Protein AF-A0A944GPL4-F1 (afdb_monomer_lite)

Radius of gyration: 12.87 Å; chains: 1; bounding box: 30×30×32 Å

Structure (mmCIF, N/CA/C/O backbone):
data_AF-A0A944GPL4-F1
#
_entry.id   AF-A0A944GPL4-F1
#
loop_
_atom_site.group_PDB
_atom_site.id
_atom_site.type_symbol
_atom_site.label_atom_id
_atom_site.label_alt_id
_atom_site.label_comp_id
_atom_site.label_asym_id
_atom_site.label_entity_id
_atom_site.label_seq_id
_atom_site.pdbx_PDB_ins_code
_atom_site.Cartn_x
_atom_site.Cartn_y
_atom_site.Cartn_z
_atom_site.occupancy
_atom_site.B_iso_or_equiv
_atom_site.auth_seq_id
_atom_site.auth_comp_id
_atom_site.auth_asym_id
_atom_site.auth_atom_id
_atom_site.pdbx_PDB_model_num
ATOM 1 N N . MET A 1 1 ? 5.110 1.012 14.560 1.00 82.81 1 MET A N 1
ATOM 2 C CA . MET A 1 1 ? 6.009 -0.034 14.019 1.00 82.81 1 MET A CA 1
ATOM 3 C C . MET A 1 1 ? 6.970 -0.574 15.083 1.00 82.81 1 MET A C 1
ATOM 5 O O . MET A 1 1 ? 7.553 0.223 15.816 1.00 82.81 1 MET A O 1
ATOM 9 N N . ASN A 1 2 ? 7.130 -1.902 15.191 1.00 87.25 2 ASN A N 1
ATOM 10 C CA . ASN A 1 2 ? 8.065 -2.538 16.137 1.00 87.25 2 ASN A CA 1
ATOM 11 C C . ASN A 1 2 ? 9.495 -2.672 15.550 1.00 87.25 2 ASN A C 1
ATOM 13 O O . ASN A 1 2 ? 9.716 -2.416 14.367 1.00 87.25 2 ASN A O 1
ATOM 17 N N . SER A 1 3 ? 10.484 -3.067 16.364 1.00 87.69 3 SER A N 1
ATOM 18 C CA . SER A 1 3 ? 11.885 -3.164 15.914 1.00 87.69 3 SER A CA 1
ATOM 19 C C . SER A 1 3 ? 12.116 -4.210 14.816 1.00 87.69 3 SER A C 1
ATOM 21 O O . SER A 1 3 ? 12.959 -3.990 13.953 1.00 87.69 3 SER A O 1
ATOM 23 N N . SER A 1 4 ? 11.392 -5.333 14.832 1.00 88.44 4 SER A N 1
ATOM 24 C CA . SER A 1 4 ? 11.488 -6.375 13.799 1.00 88.44 4 SER A CA 1
ATOM 25 C C . SER A 1 4 ? 10.972 -5.860 12.458 1.00 88.44 4 SER A C 1
ATOM 27 O O . SER A 1 4 ? 11.674 -5.958 11.455 1.00 88.44 4 SER A O 1
ATOM 29 N N . ASP A 1 5 ? 9.800 -5.228 12.466 1.00 90.31 5 ASP A N 1
ATOM 30 C CA . ASP A 1 5 ? 9.182 -4.624 11.282 1.00 90.31 5 ASP A CA 1
ATOM 31 C C . ASP A 1 5 ? 10.082 -3.539 10.682 1.00 90.31 5 ASP A C 1
ATOM 33 O O . ASP A 1 5 ? 10.247 -3.455 9.467 1.00 90.31 5 ASP A O 1
ATOM 37 N N . TYR A 1 6 ? 10.730 -2.738 11.537 1.00 90.88 6 TYR A N 1
ATOM 38 C CA . TYR A 1 6 ? 11.700 -1.739 11.097 1.00 90.88 6 TYR A CA 1
ATOM 39 C C . TYR A 1 6 ? 12.899 -2.382 10.387 1.00 90.88 6 TYR A C 1
ATOM 41 O O . TYR A 1 6 ? 13.309 -1.909 9.328 1.00 90.88 6 TYR A O 1
ATOM 49 N N . TYR A 1 7 ? 13.471 -3.460 10.933 1.00 93.12 7 TYR A N 1
ATOM 50 C CA . TYR A 1 7 ? 14.573 -4.157 10.265 1.00 93.12 7 TYR A CA 1
ATOM 51 C C . TYR A 1 7 ? 14.140 -4.778 8.940 1.00 93.12 7 TYR A C 1
ATOM 53 O O . TYR A 1 7 ? 14.883 -4.678 7.964 1.00 93.12 7 TYR A O 1
ATOM 61 N N . ASP A 1 8 ? 12.94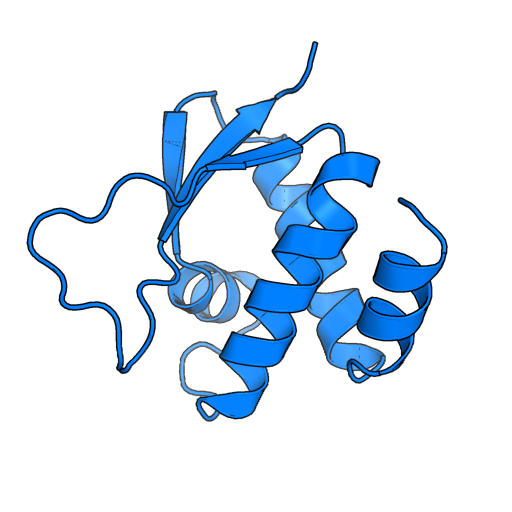7 -5.362 8.884 1.00 92.50 8 ASP A N 1
ATOM 62 C CA . ASP A 1 8 ? 12.383 -5.912 7.654 1.00 92.50 8 ASP A CA 1
ATOM 63 C C . ASP A 1 8 ? 12.176 -4.831 6.594 1.00 92.50 8 ASP A C 1
ATOM 65 O O . ASP A 1 8 ? 12.588 -5.010 5.447 1.00 92.50 8 ASP A O 1
ATOM 69 N N . LEU A 1 9 ? 11.644 -3.672 6.986 1.00 94.62 9 LEU A N 1
ATOM 70 C CA . LEU A 1 9 ? 11.517 -2.512 6.114 1.00 94.62 9 LEU A CA 1
ATOM 71 C C . LEU A 1 9 ? 12.891 -2.059 5.600 1.00 94.62 9 LEU A C 1
ATOM 73 O O . LEU A 1 9 ? 13.060 -1.791 4.415 1.00 94.62 9 LEU A O 1
ATOM 77 N N . MET A 1 10 ? 13.913 -2.014 6.457 1.00 95.50 10 MET A N 1
ATOM 78 C CA . MET A 1 10 ? 15.258 -1.577 6.066 1.00 95.50 10 MET A CA 1
ATOM 79 C C . MET A 1 10 ? 15.975 -2.534 5.100 1.00 95.50 10 MET A C 1
ATOM 81 O O . MET A 1 10 ? 16.959 -2.126 4.479 1.00 95.50 10 MET A O 1
ATOM 85 N N . ARG A 1 11 ? 15.488 -3.772 4.930 1.00 95.31 11 ARG A N 1
ATOM 86 C CA . ARG A 1 11 ? 15.970 -4.710 3.899 1.00 95.31 11 ARG A CA 1
ATOM 87 C C . ARG A 1 11 ? 15.393 -4.414 2.515 1.00 95.31 11 ARG A C 1
ATOM 89 O O . ARG A 1 11 ? 15.986 -4.836 1.526 1.00 95.31 11 ARG A O 1
ATOM 96 N N . ILE A 1 12 ? 14.280 -3.686 2.449 1.00 95.56 12 ILE A N 1
ATOM 97 C CA . ILE A 1 12 ? 13.623 -3.298 1.203 1.00 95.56 12 ILE A CA 1
ATOM 98 C C . ILE A 1 12 ? 14.394 -2.127 0.563 1.00 95.56 12 ILE A C 1
ATOM 100 O O . ILE A 1 12 ? 14.758 -1.165 1.266 1.00 95.56 12 ILE A O 1
ATOM 104 N N . PRO A 1 13 ? 14.654 -2.156 -0.764 1.00 95.75 13 PRO A N 1
ATOM 105 C CA . PRO A 1 13 ? 15.364 -1.081 -1.445 1.00 95.75 13 PRO A CA 1
ATOM 106 C C . PRO A 1 13 ? 14.753 0.293 -1.154 1.00 95.75 13 PRO A C 1
ATOM 108 O O . PRO A 1 13 ? 13.537 0.467 -1.130 1.00 95.75 13 PRO A O 1
ATOM 111 N N . VAL A 1 14 ? 15.608 1.301 -0.953 1.00 96.56 14 VAL A N 1
ATOM 112 C CA . VAL A 1 14 ? 15.160 2.653 -0.567 1.00 96.56 14 VAL A CA 1
ATOM 113 C C . VAL A 1 14 ? 14.162 3.256 -1.558 1.00 96.56 14 VAL A C 1
ATOM 115 O O . VAL A 1 14 ? 13.254 3.965 -1.140 1.00 96.56 14 VAL A O 1
ATOM 118 N N . GLN A 1 15 ? 14.301 2.953 -2.853 1.00 95.31 15 GLN A N 1
ATOM 119 C CA . GLN A 1 15 ? 13.356 3.420 -3.863 1.00 95.31 15 GLN A CA 1
ATOM 120 C C . GLN A 1 15 ? 11.973 2.789 -3.679 1.00 95.31 15 GLN A C 1
ATOM 122 O O . GLN A 1 15 ? 10.989 3.509 -3.706 1.00 95.31 15 GLN A O 1
ATOM 127 N N . VAL A 1 16 ? 11.900 1.483 -3.412 1.00 95.88 16 VAL A N 1
ATOM 128 C CA . VAL A 1 16 ? 10.627 0.771 -3.217 1.00 95.88 16 VAL A CA 1
ATOM 129 C C . VAL A 1 16 ? 9.889 1.284 -1.981 1.00 95.88 16 VAL A C 1
ATOM 131 O O . VAL A 1 16 ? 8.676 1.439 -2.000 1.00 95.88 16 VAL A O 1
ATOM 134 N N . ARG A 1 17 ? 10.622 1.639 -0.922 1.00 96.94 17 ARG A N 1
ATOM 135 C CA . ARG A 1 17 ? 10.024 2.280 0.258 1.00 96.94 17 ARG A CA 1
ATOM 136 C C . ARG A 1 17 ? 9.425 3.649 -0.052 1.00 96.94 17 ARG A C 1
ATOM 138 O O . ARG A 1 17 ? 8.353 3.958 0.437 1.00 96.94 17 ARG A O 1
ATOM 145 N N . ARG A 1 18 ? 10.102 4.463 -0.868 1.00 96.56 18 ARG A N 1
ATOM 146 C CA . ARG A 1 18 ? 9.571 5.767 -1.305 1.00 96.56 18 ARG A CA 1
ATOM 147 C C . ARG A 1 18 ? 8.349 5.616 -2.204 1.00 96.56 18 ARG A C 1
ATOM 149 O O . ARG A 1 18 ? 7.416 6.396 -2.083 1.00 96.56 18 ARG A O 1
ATOM 156 N N . ASP A 1 19 ? 8.373 4.619 -3.077 1.00 96.50 19 ASP A N 1
ATOM 157 C CA . ASP A 1 19 ? 7.242 4.260 -3.928 1.00 96.50 19 ASP A CA 1
ATOM 158 C C . ASP A 1 19 ? 6.034 3.838 -3.062 1.00 96.50 19 ASP A C 1
ATOM 160 O O . ASP A 1 19 ? 4.921 4.299 -3.298 1.00 96.50 19 ASP A O 1
ATOM 164 N N . ALA A 1 20 ? 6.259 3.046 -2.004 1.00 97.06 20 ALA A N 1
ATOM 165 C CA . ALA A 1 20 ? 5.222 2.659 -1.043 1.00 97.06 20 ALA A CA 1
ATOM 166 C C . ALA A 1 20 ? 4.626 3.862 -0.295 1.00 97.06 20 ALA A C 1
ATOM 168 O O . ALA A 1 20 ? 3.412 3.959 -0.173 1.00 97.06 20 ALA A O 1
ATOM 169 N N . GLU A 1 21 ? 5.462 4.793 0.172 1.00 97.06 21 GLU A N 1
ATOM 170 C CA . GLU A 1 21 ? 5.020 6.036 0.828 1.00 97.06 21 GLU A CA 1
ATOM 171 C C . GLU A 1 21 ? 4.151 6.898 -0.099 1.00 97.06 21 GLU A C 1
ATOM 173 O O . GLU A 1 21 ? 3.127 7.428 0.324 1.00 97.06 21 GLU A O 1
ATOM 178 N N . ALA A 1 22 ? 4.524 7.008 -1.379 1.00 96.56 22 ALA A N 1
ATOM 179 C CA . ALA A 1 22 ? 3.729 7.737 -2.365 1.00 96.56 22 ALA A CA 1
ATOM 180 C C . ALA A 1 22 ? 2.351 7.092 -2.572 1.00 96.56 22 ALA A C 1
ATOM 182 O O . ALA A 1 22 ? 1.349 7.794 -2.630 1.00 96.56 22 ALA A O 1
ATOM 183 N N . ILE A 1 23 ? 2.296 5.759 -2.635 1.00 96.62 23 ILE A N 1
ATOM 184 C CA . ILE A 1 23 ? 1.027 5.031 -2.720 1.00 96.62 23 ILE A CA 1
ATOM 185 C C . ILE A 1 23 ? 0.200 5.231 -1.444 1.00 96.62 23 ILE A C 1
ATOM 187 O O . ILE A 1 23 ? -0.989 5.507 -1.545 1.00 96.62 23 ILE A O 1
ATOM 191 N N . LEU A 1 24 ? 0.798 5.128 -0.253 1.00 96.56 24 LEU A N 1
ATOM 192 C CA . LEU A 1 24 ? 0.079 5.299 1.017 1.00 96.56 24 LEU A CA 1
ATOM 193 C C . LEU A 1 24 ? -0.570 6.675 1.137 1.00 96.56 24 LEU A C 1
ATOM 195 O O . LEU A 1 24 ? -1.712 6.754 1.575 1.00 96.56 24 LEU A O 1
ATOM 199 N N . PHE A 1 25 ? 0.115 7.727 0.684 1.00 95.06 25 PHE A N 1
ATOM 200 C CA . PHE A 1 25 ? -0.455 9.071 0.629 1.00 95.06 25 PHE A CA 1
ATOM 201 C C . PHE A 1 25 ? -1.732 9.139 -0.226 1.00 95.06 25 PHE A C 1
ATOM 203 O O . PHE A 1 25 ? -2.687 9.810 0.149 1.00 95.06 25 PHE A O 1
ATOM 210 N N . GLU A 1 26 ? -1.787 8.416 -1.348 1.00 95.12 26 GLU A N 1
ATOM 211 C CA . GLU A 1 26 ? -3.011 8.326 -2.157 1.00 95.12 26 GLU A CA 1
ATOM 212 C C . GLU A 1 26 ? -4.097 7.486 -1.460 1.00 95.12 26 GLU A C 1
ATOM 214 O O . GLU A 1 26 ? -5.279 7.827 -1.517 1.00 95.12 26 GLU A O 1
ATOM 219 N N . LEU A 1 27 ? -3.713 6.411 -0.757 1.00 95.81 27 LEU A N 1
ATOM 220 C CA . LEU A 1 27 ? -4.656 5.547 -0.034 1.00 95.81 27 LEU A CA 1
ATOM 221 C C . LEU A 1 27 ? -5.342 6.254 1.148 1.00 95.81 27 LEU A C 1
ATOM 223 O O . LEU A 1 27 ? -6.491 5.932 1.437 1.00 95.81 27 LEU A O 1
ATOM 227 N N . GLU A 1 28 ? -4.692 7.234 1.785 1.00 94.50 28 GLU A N 1
ATOM 228 C CA . GLU A 1 28 ? -5.291 8.090 2.830 1.00 94.50 28 GLU A CA 1
ATOM 229 C C . GLU A 1 28 ? -6.506 8.897 2.334 1.00 94.50 28 GLU A C 1
ATOM 231 O O . GLU A 1 28 ? -7.311 9.377 3.132 1.00 94.50 28 GLU A O 1
ATOM 236 N N . GLY A 1 29 ? -6.633 9.091 1.018 1.00 93.38 29 GLY A N 1
ATOM 237 C CA . GLY A 1 29 ? -7.763 9.790 0.407 1.00 93.38 29 GLY A CA 1
ATOM 238 C C . GLY A 1 29 ? -8.949 8.889 0.057 1.00 93.38 29 GLY A C 1
ATOM 239 O O . GLY A 1 29 ? -9.979 9.402 -0.389 1.00 93.38 29 GLY A O 1
ATOM 240 N N . LEU A 1 30 ? -8.814 7.568 0.204 1.00 94.44 30 LEU A N 1
ATOM 241 C CA . LEU A 1 30 ? -9.855 6.615 -0.173 1.00 94.44 30 LEU A CA 1
ATOM 242 C C . LEU A 1 30 ? -10.923 6.466 0.914 1.00 94.44 30 LEU A C 1
ATOM 244 O O . LEU A 1 30 ? -10.736 6.827 2.070 1.00 94.44 30 LEU A O 1
ATOM 248 N N . GLU A 1 31 ? -12.078 5.929 0.534 1.00 95.25 31 GLU A N 1
ATOM 249 C CA . GLU A 1 31 ? -13.117 5.565 1.494 1.00 95.25 31 GLU A CA 1
ATOM 250 C C . GLU A 1 31 ? -12.844 4.196 2.133 1.00 95.25 31 GLU A C 1
ATOM 252 O O . GLU A 1 31 ? -12.237 3.310 1.528 1.00 95.25 31 GLU A O 1
ATOM 257 N N . ASP A 1 32 ? -13.326 4.016 3.363 1.00 95.94 32 ASP A N 1
ATOM 258 C CA . ASP A 1 32 ? -13.287 2.729 4.055 1.00 95.94 32 ASP A CA 1
ATOM 259 C C . ASP A 1 32 ? -14.017 1.647 3.248 1.00 95.94 32 ASP A C 1
ATOM 261 O O . ASP A 1 32 ? -15.172 1.812 2.848 1.00 95.94 32 ASP A O 1
ATOM 265 N N . GLY A 1 33 ? -13.347 0.516 3.033 1.00 93.94 33 GLY A N 1
ATOM 266 C CA . GLY A 1 33 ? -13.844 -0.580 2.205 1.00 93.94 33 GLY A CA 1
ATOM 267 C C . GLY A 1 33 ? -13.538 -0.434 0.711 1.00 93.94 33 GLY A C 1
ATOM 268 O O . GLY A 1 33 ? -13.977 -1.282 -0.068 1.00 93.94 33 GLY A O 1
ATOM 269 N N . ALA A 1 34 ? -12.769 0.577 0.290 1.00 94.25 34 ALA A N 1
ATOM 270 C CA . ALA A 1 34 ? -12.234 0.634 -1.067 1.00 94.25 34 ALA A CA 1
ATOM 271 C C . ALA A 1 34 ? -11.280 -0.547 -1.322 1.00 94.25 34 ALA A C 1
ATOM 273 O O . ALA A 1 34 ? -10.402 -0.832 -0.508 1.00 94.25 34 ALA A O 1
ATOM 274 N N . ASN A 1 35 ? -11.449 -1.231 -2.455 1.00 91.62 35 ASN A N 1
ATOM 275 C CA . ASN A 1 35 ? -10.551 -2.295 -2.902 1.00 91.62 35 ASN A CA 1
ATOM 276 C C . ASN A 1 35 ? -9.450 -1.711 -3.794 1.00 91.62 35 ASN A C 1
ATOM 278 O O . ASN A 1 35 ? -9.738 -0.903 -4.679 1.00 91.62 35 ASN A O 1
ATOM 282 N N . ALA A 1 36 ? -8.211 -2.146 -3.584 1.00 89.50 36 ALA A N 1
ATOM 283 C CA . ALA A 1 36 ? -7.095 -1.820 -4.455 1.00 89.50 36 ALA A CA 1
ATOM 284 C C . ALA A 1 36 ? -6.119 -2.995 -4.570 1.00 89.50 36 ALA A C 1
ATOM 286 O O . ALA A 1 36 ? -6.086 -3.880 -3.717 1.00 89.50 36 ALA A O 1
ATOM 287 N N . THR A 1 37 ? -5.280 -2.954 -5.604 1.00 89.62 37 THR A N 1
ATOM 288 C CA . THR A 1 37 ? -4.219 -3.938 -5.849 1.00 89.62 37 THR A CA 1
ATOM 289 C C . THR A 1 37 ? -2.876 -3.228 -5.940 1.00 89.62 37 THR A C 1
ATOM 291 O O . THR A 1 37 ? -2.748 -2.251 -6.684 1.00 89.62 37 THR A O 1
ATOM 294 N N . THR A 1 38 ? -1.837 -3.752 -5.281 1.00 90.38 38 THR A N 1
ATOM 295 C CA . THR A 1 38 ? -0.474 -3.181 -5.349 1.00 90.38 38 THR A CA 1
ATOM 296 C C . THR A 1 38 ? 0.022 -3.005 -6.793 1.00 90.38 38 THR A C 1
ATOM 298 O O . THR A 1 38 ? 0.625 -1.985 -7.117 1.00 90.38 38 THR A O 1
ATOM 301 N N . ALA A 1 39 ? -0.259 -3.966 -7.681 1.00 87.75 39 ALA A N 1
ATOM 302 C CA . ALA A 1 39 ? 0.129 -3.899 -9.093 1.00 87.75 39 ALA A CA 1
ATOM 303 C C . ALA A 1 39 ? -0.565 -2.759 -9.857 1.00 87.75 39 ALA A C 1
ATOM 305 O O . ALA A 1 39 ? 0.088 -2.049 -10.621 1.00 87.75 39 ALA A O 1
ATOM 306 N N . LEU A 1 40 ? -1.868 -2.555 -9.627 1.00 87.38 40 LEU A N 1
ATOM 307 C CA . LEU A 1 40 ? -2.624 -1.471 -10.257 1.00 87.38 40 LEU A CA 1
ATOM 308 C C . LEU A 1 40 ? -2.113 -0.109 -9.776 1.00 87.38 40 LEU A C 1
ATOM 310 O O . LEU A 1 40 ? -1.812 0.754 -10.594 1.00 87.38 40 LEU A O 1
ATOM 314 N N . LEU A 1 41 ? -1.910 0.043 -8.466 1.00 91.81 41 LEU A N 1
ATOM 315 C CA . LEU A 1 41 ? -1.365 1.268 -7.877 1.00 91.81 41 LEU A CA 1
ATOM 316 C C . LEU A 1 41 ? 0.044 1.570 -8.410 1.00 91.81 41 LEU A C 1
ATOM 318 O O . LEU A 1 41 ? 0.341 2.707 -8.773 1.00 91.81 41 LEU A O 1
ATOM 322 N N . ALA A 1 42 ? 0.903 0.555 -8.539 1.00 90.75 42 ALA A N 1
ATOM 323 C CA . ALA A 1 42 ? 2.220 0.712 -9.152 1.00 90.75 42 ALA A CA 1
ATOM 324 C C . ALA A 1 42 ? 2.134 1.118 -10.635 1.00 90.75 42 ALA A C 1
ATOM 326 O O . ALA A 1 42 ? 2.944 1.921 -11.108 1.00 90.75 42 ALA A O 1
ATOM 327 N N . ALA A 1 43 ? 1.162 0.589 -11.382 1.00 90.00 43 ALA A N 1
ATOM 328 C CA . ALA A 1 43 ? 0.930 0.955 -12.775 1.00 90.00 43 ALA A CA 1
ATOM 329 C C . ALA A 1 43 ? 0.475 2.411 -12.916 1.00 90.00 43 ALA A C 1
ATOM 331 O O . ALA A 1 43 ? 1.086 3.174 -13.664 1.00 90.00 43 ALA A O 1
ATOM 332 N N . GLU A 1 44 ? -0.567 2.792 -12.183 1.00 91.12 44 GLU A N 1
ATOM 333 C CA . GLU A 1 44 ? -1.254 4.073 -12.339 1.00 91.12 44 GLU A CA 1
ATOM 334 C C . GLU A 1 44 ? -0.468 5.240 -11.739 1.00 91.12 44 GLU A C 1
ATOM 336 O O . GLU A 1 44 ? -0.388 6.304 -12.353 1.00 91.12 44 GLU A O 1
ATOM 341 N N . LEU A 1 45 ? 0.151 5.041 -10.572 1.00 93.44 45 LEU A N 1
ATOM 342 C CA . LEU A 1 45 ? 0.810 6.121 -9.832 1.00 93.44 45 LEU A CA 1
ATOM 343 C C . LEU A 1 45 ? 2.299 6.245 -10.163 1.00 93.44 45 LEU A C 1
ATOM 345 O O . LEU A 1 45 ? 2.866 7.334 -10.086 1.00 93.44 45 LEU A O 1
ATOM 349 N N . LEU A 1 46 ? 2.945 5.136 -10.534 1.00 91.44 46 LEU A N 1
ATOM 350 C CA . LEU A 1 46 ? 4.403 5.073 -10.687 1.00 91.44 46 LEU A CA 1
ATOM 351 C C . LEU A 1 46 ? 4.851 4.695 -12.104 1.00 91.44 46 LEU A C 1
ATOM 353 O O . LEU A 1 46 ? 6.041 4.797 -12.408 1.00 91.44 46 LEU A O 1
ATOM 357 N N . GLY A 1 47 ? 3.932 4.257 -12.974 1.00 88.38 47 GLY A N 1
ATOM 358 C CA . GLY A 1 47 ? 4.256 3.769 -14.317 1.00 88.38 47 GLY A CA 1
ATOM 359 C C . GLY A 1 47 ? 5.046 2.455 -14.314 1.00 88.38 47 GLY A C 1
ATOM 360 O O . GLY A 1 47 ? 5.838 2.224 -15.227 1.00 88.38 47 GLY A O 1
ATOM 361 N N . ARG A 1 48 ? 4.880 1.620 -13.276 1.00 80.94 48 ARG A N 1
ATOM 362 C CA . ARG A 1 48 ? 5.683 0.406 -13.008 1.00 80.94 48 ARG A CA 1
ATOM 363 C C . ARG A 1 48 ? 4.858 -0.878 -12.860 1.00 80.94 48 ARG A C 1
ATOM 365 O O . ARG A 1 48 ? 5.284 -1.818 -12.202 1.00 80.94 48 ARG A O 1
ATOM 372 N N . GLY A 1 49 ? 3.681 -0.939 -13.477 1.00 65.06 49 GLY A N 1
ATOM 373 C CA . GLY A 1 49 ? 2.781 -2.100 -13.386 1.00 65.06 49 GLY A CA 1
ATOM 374 C C . GLY A 1 49 ? 3.365 -3.405 -13.935 1.00 65.06 49 GLY A C 1
ATOM 375 O O . GLY A 1 49 ? 3.025 -4.476 -13.447 1.00 65.06 49 GLY A O 1
ATOM 376 N N . ASP A 1 50 ? 4.278 -3.303 -14.907 1.00 65.69 50 ASP A N 1
ATOM 377 C CA . ASP A 1 50 ? 4.935 -4.443 -15.564 1.00 65.69 50 ASP A CA 1
ATOM 378 C C . ASP A 1 50 ? 6.288 -4.821 -14.919 1.00 65.69 50 ASP A C 1
ATOM 380 O O . ASP A 1 50 ? 6.988 -5.714 -15.413 1.00 65.69 50 ASP A O 1
ATOM 384 N N . ASP A 1 51 ? 6.711 -4.129 -13.849 1.00 62.06 51 ASP A N 1
ATOM 385 C CA . ASP A 1 51 ? 7.999 -4.401 -13.209 1.00 62.06 51 ASP A CA 1
ATOM 386 C C . ASP A 1 51 ? 7.958 -5.718 -12.414 1.00 62.06 51 ASP A C 1
ATOM 388 O O . ASP A 1 51 ? 7.099 -5.951 -11.569 1.00 62.06 51 ASP A O 1
ATOM 392 N N . ARG A 1 52 ? 8.945 -6.569 -12.723 1.00 62.03 52 ARG A N 1
ATOM 393 C CA . ARG A 1 52 ? 9.216 -7.935 -12.229 1.00 62.03 52 ARG A CA 1
ATOM 394 C C . ARG A 1 52 ? 8.678 -8.239 -10.825 1.00 62.03 52 ARG A C 1
ATOM 396 O O . ARG A 1 52 ? 8.956 -7.482 -9.901 1.00 62.03 52 ARG A O 1
ATOM 403 N N . ASP A 1 53 ? 8.107 -9.434 -10.646 1.00 73.19 53 ASP A N 1
ATOM 404 C CA . ASP A 1 53 ? 7.525 -9.979 -9.403 1.00 73.19 53 ASP A CA 1
ATOM 405 C C . ASP A 1 53 ? 8.226 -9.559 -8.094 1.00 73.19 53 ASP A C 1
ATOM 407 O O . ASP A 1 53 ? 7.562 -9.224 -7.119 1.00 73.19 53 ASP A O 1
ATOM 411 N N . SER A 1 54 ? 9.565 -9.510 -8.049 1.00 83.94 54 SER A N 1
ATOM 412 C CA . SER A 1 54 ? 10.308 -9.085 -6.851 1.00 83.94 54 SER A CA 1
ATOM 413 C C . SER A 1 54 ? 10.050 -7.633 -6.427 1.00 83.94 54 SER A C 1
ATOM 415 O O . SER A 1 54 ? 10.016 -7.357 -5.235 1.00 83.94 54 SER A O 1
ATOM 417 N N . TYR A 1 55 ? 9.883 -6.707 -7.379 1.00 89.25 55 TYR A N 1
ATOM 418 C CA . TYR A 1 55 ? 9.573 -5.305 -7.083 1.00 89.25 55 TYR A CA 1
ATOM 419 C C . TYR A 1 55 ? 8.192 -5.184 -6.443 1.00 89.25 55 TYR A C 1
ATOM 421 O O . TYR A 1 55 ? 8.069 -4.574 -5.386 1.00 89.25 55 TYR A O 1
ATOM 429 N N . LEU A 1 56 ? 7.175 -5.800 -7.052 1.00 88.44 56 LEU A N 1
ATOM 430 C CA . LEU A 1 56 ? 5.804 -5.755 -6.545 1.00 88.44 56 LEU A CA 1
ATOM 431 C C . LEU A 1 56 ? 5.677 -6.428 -5.176 1.00 88.44 56 LEU A C 1
ATOM 433 O O . LEU A 1 56 ? 4.943 -5.933 -4.330 1.00 88.44 56 LEU A O 1
ATOM 437 N N . LEU A 1 57 ? 6.431 -7.501 -4.924 1.00 89.06 57 LEU A N 1
ATOM 438 C CA . LEU A 1 57 ? 6.473 -8.150 -3.611 1.00 89.06 57 LEU A CA 1
ATOM 439 C C . LEU A 1 57 ? 7.125 -7.278 -2.538 1.00 89.06 57 LEU A C 1
ATOM 441 O O . LEU A 1 57 ? 6.613 -7.178 -1.423 1.00 89.06 57 LEU A O 1
ATOM 445 N N . ASP A 1 58 ? 8.248 -6.641 -2.865 1.00 92.31 58 ASP A N 1
ATOM 446 C CA . ASP A 1 58 ? 8.911 -5.706 -1.959 1.00 92.31 58 ASP A CA 1
ATOM 447 C C . ASP A 1 58 ? 8.035 -4.470 -1.703 1.00 92.31 58 ASP A C 1
ATOM 449 O O . ASP A 1 58 ? 7.985 -3.972 -0.577 1.00 92.31 58 ASP A O 1
ATOM 453 N N . LEU A 1 59 ? 7.317 -3.995 -2.724 1.00 93.75 59 LEU A N 1
ATOM 454 C CA . LEU A 1 59 ? 6.382 -2.878 -2.627 1.00 93.75 59 LEU A CA 1
ATOM 455 C C . LEU A 1 59 ? 5.197 -3.238 -1.732 1.00 93.75 59 LEU A C 1
ATOM 457 O O . LEU A 1 59 ? 4.901 -2.514 -0.789 1.00 93.75 59 LEU A O 1
ATOM 461 N N . ASP A 1 60 ? 4.579 -4.392 -1.968 1.00 92.81 60 ASP A N 1
ATOM 462 C CA . ASP A 1 60 ? 3.467 -4.904 -1.173 1.00 92.81 60 ASP A CA 1
ATOM 463 C C . ASP A 1 60 ? 3.847 -5.103 0.301 1.00 92.81 60 ASP A C 1
ATOM 465 O O . ASP A 1 60 ? 3.104 -4.726 1.214 1.00 92.81 60 ASP A O 1
ATOM 469 N N . ARG A 1 61 ? 5.050 -5.639 0.545 1.00 92.56 61 ARG A N 1
ATOM 470 C CA . ARG A 1 61 ? 5.599 -5.773 1.895 1.00 92.56 61 ARG A CA 1
ATOM 471 C C . ARG A 1 61 ? 5.828 -4.408 2.538 1.00 92.56 61 ARG A C 1
ATOM 473 O O . ARG A 1 61 ? 5.493 -4.234 3.708 1.00 92.56 61 ARG A O 1
ATOM 480 N N . ALA A 1 62 ? 6.392 -3.449 1.804 1.00 96.12 62 ALA A N 1
ATOM 481 C CA . ALA A 1 62 ? 6.610 -2.096 2.308 1.00 96.12 62 ALA A CA 1
ATOM 482 C C . ALA A 1 62 ? 5.285 -1.403 2.657 1.00 96.12 62 ALA A C 1
ATOM 484 O O . ALA A 1 62 ? 5.196 -0.824 3.737 1.00 96.12 62 ALA A O 1
ATOM 485 N N . LEU A 1 63 ? 4.255 -1.526 1.810 1.00 95.44 63 LEU A N 1
ATOM 486 C CA . LEU A 1 63 ? 2.907 -1.014 2.078 1.00 95.44 63 LEU A CA 1
ATOM 487 C C . LEU A 1 63 ? 2.353 -1.573 3.389 1.00 95.44 63 LEU A C 1
ATOM 489 O O . LEU A 1 63 ? 1.936 -0.805 4.251 1.00 95.44 63 LEU A O 1
ATOM 493 N N . GLY A 1 64 ? 2.420 -2.893 3.586 1.00 93.12 64 GLY A N 1
ATOM 494 C CA . GLY A 1 64 ? 1.948 -3.526 4.820 1.00 93.12 64 GLY A CA 1
ATOM 495 C C . GLY A 1 64 ? 2.693 -3.057 6.076 1.00 93.12 64 GLY A C 1
ATOM 496 O O . GLY A 1 64 ? 2.067 -2.824 7.107 1.00 93.12 64 GLY A O 1
ATOM 497 N N . LEU A 1 65 ? 4.017 -2.884 5.994 1.00 94.38 65 LEU A N 1
ATOM 498 C CA . LEU A 1 65 ? 4.843 -2.433 7.125 1.00 94.38 65 LEU A CA 1
ATOM 499 C C . LEU A 1 65 ? 4.634 -0.950 7.467 1.00 94.38 65 LEU A C 1
ATOM 501 O O . LEU A 1 65 ? 4.764 -0.559 8.628 1.00 94.38 65 LEU A O 1
ATOM 505 N N . LEU A 1 66 ? 4.348 -0.118 6.464 1.00 95.94 66 LEU A N 1
ATOM 506 C CA . LEU A 1 66 ? 4.231 1.331 6.616 1.00 95.94 66 LEU A CA 1
ATOM 507 C C . LEU A 1 66 ? 2.798 1.799 6.890 1.00 95.94 66 LEU A C 1
ATOM 509 O O . LEU A 1 66 ? 2.639 2.811 7.570 1.00 95.94 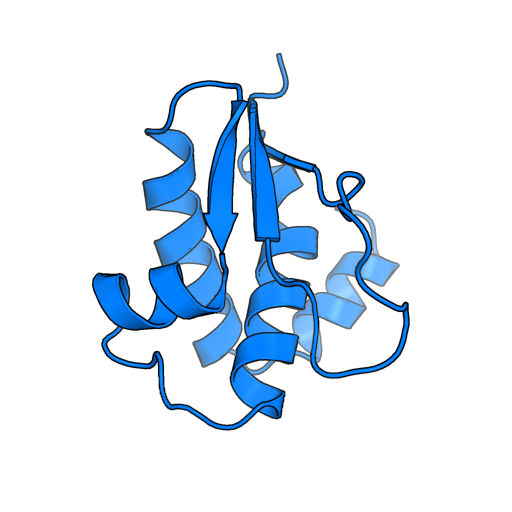66 LEU A O 1
ATOM 513 N N . ALA A 1 67 ? 1.776 1.064 6.439 1.00 94.12 67 ALA A N 1
ATOM 514 C CA . ALA A 1 67 ? 0.367 1.458 6.537 1.00 94.12 67 ALA A CA 1
ATOM 515 C C . ALA A 1 67 ? -0.054 1.891 7.946 1.00 94.12 67 ALA A C 1
ATOM 517 O O . ALA A 1 67 ? -0.737 2.900 8.105 1.00 94.12 67 ALA A O 1
ATOM 518 N N . GLU A 1 68 ? 0.419 1.198 8.986 1.00 88.62 68 GLU A N 1
ATOM 519 C CA . GLU A 1 68 ? 0.074 1.556 10.364 1.00 88.62 68 GLU A CA 1
ATOM 520 C C . GLU A 1 68 ? 0.540 2.963 10.758 1.00 88.62 68 GLU A C 1
ATOM 522 O O . GLU A 1 68 ? -0.132 3.633 11.540 1.00 88.62 68 GLU A O 1
ATOM 527 N N . ASN A 1 69 ? 1.676 3.426 10.226 1.00 90.94 69 ASN A N 1
ATOM 528 C CA . ASN A 1 69 ? 2.194 4.766 10.509 1.00 90.94 69 ASN A CA 1
ATOM 529 C C . ASN A 1 69 ? 1.365 5.859 9.812 1.00 90.94 69 ASN A C 1
ATOM 531 O O . ASN A 1 69 ? 1.378 6.999 10.269 1.00 90.94 69 ASN A O 1
ATOM 535 N N . HIS A 1 70 ? 0.635 5.493 8.756 1.00 92.00 70 HIS A N 1
ATOM 536 C CA . HIS A 1 70 ? -0.327 6.336 8.043 1.00 92.00 70 HIS A CA 1
ATOM 537 C C . HIS A 1 70 ? -1.752 6.210 8.607 1.00 92.00 70 HIS A C 1
ATOM 539 O O . HIS A 1 70 ? -2.698 6.753 8.051 1.00 92.00 70 HIS A O 1
ATOM 545 N N . GLY A 1 71 ? -1.941 5.476 9.712 1.00 93.06 71 GLY A N 1
ATOM 546 C CA . GLY A 1 71 ? -3.275 5.244 10.266 1.00 93.06 71 GLY A CA 1
ATOM 547 C C . GLY A 1 71 ? -4.150 4.360 9.376 1.00 93.06 71 GLY A C 1
ATOM 548 O O . GLY A 1 71 ? -5.368 4.411 9.489 1.00 93.06 71 GLY A O 1
ATOM 549 N N . LEU A 1 72 ? -3.554 3.536 8.514 1.00 95.38 72 LEU A N 1
ATOM 550 C CA . LEU A 1 72 ? -4.267 2.641 7.609 1.00 95.38 72 LEU A CA 1
ATOM 551 C C . LEU A 1 72 ? -4.161 1.180 8.060 1.00 95.38 72 LEU A C 1
ATOM 553 O O . LEU A 1 72 ? -3.169 0.731 8.642 1.00 95.38 72 LEU A O 1
ATOM 557 N N . LEU A 1 73 ? -5.199 0.414 7.749 1.00 94.06 73 LEU A N 1
ATOM 558 C CA . LEU A 1 73 ? -5.223 -1.040 7.741 1.00 94.06 73 LEU A CA 1
ATOM 559 C C . LEU A 1 73 ? -5.484 -1.491 6.303 1.00 94.06 73 LEU A C 1
ATOM 561 O O . LEU A 1 73 ? -6.518 -1.171 5.725 1.00 94.06 73 LEU A O 1
ATOM 565 N N . LEU A 1 74 ? -4.547 -2.259 5.751 1.00 93.06 74 LEU A N 1
ATOM 566 C CA . LEU A 1 74 ? -4.696 -2.904 4.449 1.00 93.06 74 LEU A CA 1
ATOM 567 C C . LEU A 1 74 ? -5.158 -4.344 4.688 1.00 93.06 74 LEU A C 1
ATOM 569 O O . LEU A 1 74 ? -4.352 -5.225 4.997 1.00 93.06 74 LEU A O 1
ATOM 573 N N . ASP A 1 75 ? -6.468 -4.562 4.629 1.00 90.69 75 ASP A N 1
ATOM 574 C CA . ASP A 1 75 ? -7.087 -5.854 4.900 1.00 90.69 75 ASP A CA 1
ATOM 575 C C . ASP A 1 75 ? -6.988 -6.772 3.681 1.00 90.69 75 ASP A C 1
ATOM 577 O O . ASP A 1 75 ? -7.671 -6.593 2.674 1.00 90.69 75 ASP A O 1
ATOM 581 N N . LYS A 1 76 ? -6.131 -7.782 3.808 1.00 86.38 76 LYS A N 1
ATOM 582 C CA . LYS A 1 76 ? -5.895 -8.811 2.794 1.00 86.38 76 LYS A CA 1
ATOM 583 C C . LYS A 1 76 ? -6.698 -10.083 3.038 1.00 86.38 76 LYS A C 1
ATOM 585 O O . LYS A 1 76 ? -6.523 -11.033 2.298 1.00 86.38 76 LYS A O 1
ATOM 590 N N . SER A 1 77 ? -7.549 -10.150 4.062 1.00 80.94 77 SER A N 1
ATOM 591 C CA . SER A 1 77 ? -8.220 -11.396 4.471 1.00 80.94 77 SER A CA 1
ATOM 592 C C . SER A 1 77 ? -9.212 -11.949 3.441 1.00 80.94 77 SER A C 1
ATOM 594 O O . SER A 1 77 ? -9.591 -13.121 3.510 1.00 80.94 77 SER A O 1
ATOM 596 N N . HIS A 1 78 ? -9.636 -11.127 2.478 1.00 71.38 78 HIS A N 1
ATOM 597 C CA . HIS A 1 78 ? -10.535 -11.545 1.415 1.00 71.38 78 HIS A CA 1
ATOM 598 C C . HIS A 1 78 ? -9.764 -12.209 0.265 1.00 71.38 78 HIS A C 1
ATOM 600 O O . HIS A 1 78 ? -9.082 -11.563 -0.530 1.00 71.38 78 HIS A O 1
ATOM 606 N N . HIS A 1 79 ? -9.911 -13.526 0.159 1.00 63.78 79 HIS A N 1
ATOM 607 C CA . HIS A 1 79 ? -9.335 -14.336 -0.908 1.00 63.78 79 HIS A CA 1
ATOM 608 C C . HIS A 1 79 ? -10.454 -15.151 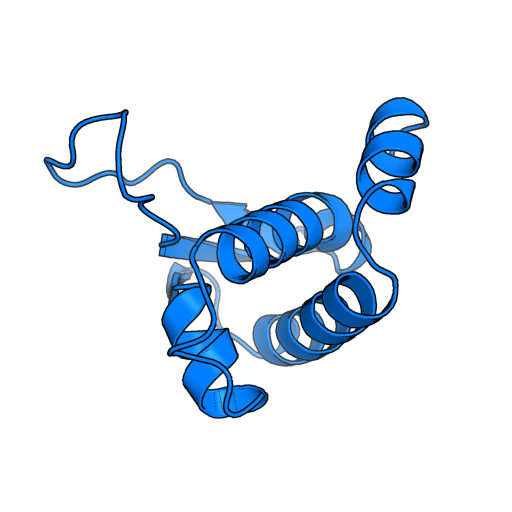-1.560 1.00 63.78 79 HIS A C 1
ATOM 610 O O . HIS A 1 79 ? -10.690 -16.302 -1.194 1.00 63.78 79 HIS A O 1
ATOM 616 N N . ASP A 1 80 ? -11.197 -14.555 -2.490 1.00 56.81 80 ASP A N 1
ATOM 617 C CA . ASP A 1 80 ? -12.320 -15.232 -3.144 1.00 56.81 80 ASP A CA 1
ATOM 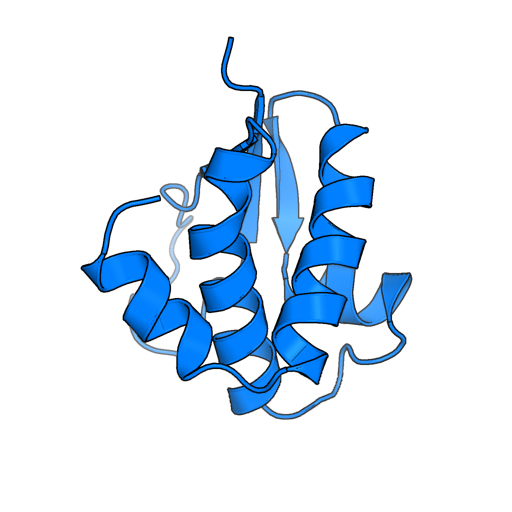618 C C . ASP A 1 80 ? -11.790 -16.330 -4.095 1.00 56.81 80 ASP A C 1
ATOM 620 O O . ASP A 1 80 ? -11.436 -16.086 -5.246 1.00 56.81 80 ASP A O 1
ATOM 624 N N . GLY A 1 81 ? -11.630 -17.556 -3.581 1.00 52.56 81 GLY A N 1
ATOM 625 C CA . GLY A 1 81 ? -11.256 -18.747 -4.360 1.00 52.56 81 GLY A CA 1
ATOM 626 C C . GLY A 1 81 ? -9.799 -18.835 -4.846 1.00 52.56 81 GLY A C 1
ATOM 627 O O . GLY A 1 81 ? -9.482 -19.726 -5.636 1.00 52.56 81 GLY A O 1
ATOM 628 N N . MET A 1 82 ? -8.906 -17.957 -4.384 1.00 51.47 82 MET A N 1
ATOM 629 C CA . MET A 1 82 ? -7.508 -17.903 -4.831 1.00 51.47 82 MET A CA 1
ATOM 630 C C . MET A 1 82 ? -6.604 -18.772 -3.942 1.00 51.47 82 MET A C 1
ATOM 632 O O . MET A 1 82 ? -6.603 -18.644 -2.720 1.00 51.47 82 MET A O 1
ATOM 636 N N . ILE A 1 83 ? -5.841 -19.682 -4.557 1.00 44.50 83 ILE A N 1
ATOM 637 C CA . ILE A 1 83 ? -4.936 -20.611 -3.863 1.00 44.50 83 ILE A CA 1
ATOM 638 C C . ILE A 1 83 ? -3.771 -19.827 -3.237 1.00 44.50 83 ILE A C 1
ATOM 640 O O . ILE A 1 83 ? -3.051 -19.116 -3.941 1.00 44.50 83 ILE A O 1
ATOM 644 N N . GLU A 1 84 ? -3.540 -20.006 -1.933 1.00 44.88 84 GLU A N 1
ATOM 645 C CA . GLU A 1 84 ? -2.289 -19.607 -1.280 1.00 44.88 84 GLU A CA 1
ATOM 646 C C . GLU A 1 84 ? -1.113 -20.301 -1.982 1.00 44.88 84 GLU A C 1
ATOM 648 O O . GLU A 1 84 ? -0.924 -21.511 -1.845 1.00 44.88 84 GLU A O 1
ATOM 653 N N . GLY A 1 85 ? -0.315 -19.544 -2.744 1.00 47.84 85 GLY A N 1
ATOM 654 C CA . GLY A 1 85 ? 0.998 -20.031 -3.162 1.00 47.84 85 GLY A CA 1
ATOM 655 C C . GLY A 1 85 ? 1.554 -19.674 -4.538 1.00 47.84 85 GLY A C 1
ATOM 656 O O . GLY A 1 85 ? 2.615 -20.228 -4.789 1.00 47.84 85 GLY A O 1
ATOM 657 N N . LEU A 1 86 ? 0.930 -18.830 -5.394 1.00 45.50 86 LEU A N 1
ATOM 658 C CA . LEU A 1 86 ? 1.552 -17.983 -6.467 1.00 45.50 86 LEU A CA 1
ATOM 659 C C . LEU A 1 86 ? 0.600 -17.678 -7.668 1.00 45.50 86 LEU A C 1
ATOM 661 O O . LEU A 1 86 ? -0.197 -18.548 -8.017 1.00 45.50 86 LEU A O 1
ATOM 665 N N . PRO A 1 87 ? 0.755 -16.530 -8.381 1.00 51.28 87 PRO A N 1
ATOM 666 C CA . PRO A 1 87 ? 1.494 -15.337 -7.994 1.00 51.28 87 PRO A CA 1
ATOM 667 C C . PRO A 1 87 ? 0.533 -14.3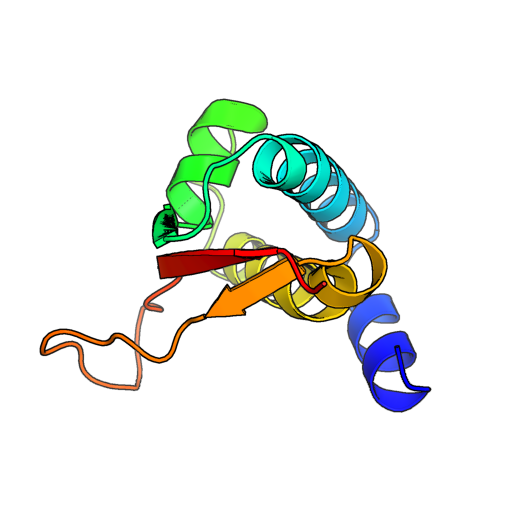31 -7.348 1.00 51.28 87 PRO A C 1
ATOM 669 O O . PRO A 1 87 ? -0.279 -13.699 -8.005 1.00 51.28 87 PRO A O 1
ATOM 672 N N . HIS A 1 88 ? 0.642 -14.266 -6.024 1.00 55.88 88 HIS A N 1
ATOM 673 C CA . HIS A 1 88 ? 0.330 -13.138 -5.148 1.00 55.88 88 HIS A CA 1
ATOM 674 C C . HIS A 1 88 ? -0.990 -12.402 -5.404 1.00 55.88 88 HIS A C 1
ATOM 676 O O . HIS A 1 88 ? -1.062 -11.465 -6.191 1.00 55.88 88 HIS A O 1
ATOM 682 N N . ASN A 1 89 ? -2.017 -12.772 -4.636 1.00 63.72 89 ASN A N 1
ATOM 683 C CA . ASN A 1 89 ? -3.114 -11.854 -4.372 1.00 63.72 89 ASN A CA 1
ATOM 684 C C . ASN A 1 89 ? -2.532 -10.641 -3.615 1.00 63.72 89 ASN A C 1
ATOM 686 O O . ASN A 1 89 ? -2.207 -10.744 -2.432 1.00 63.72 89 ASN A O 1
ATOM 690 N N . LEU A 1 90 ? -2.304 -9.548 -4.345 1.00 80.25 90 LEU A N 1
ATOM 691 C CA . LEU A 1 90 ? -1.844 -8.260 -3.820 1.00 80.25 90 LEU A CA 1
ATOM 692 C C . LEU A 1 90 ? -3.026 -7.308 -3.593 1.00 80.25 90 LEU A C 1
ATOM 694 O O . LEU A 1 90 ? -2.823 -6.096 -3.490 1.00 80.25 90 LEU A O 1
ATOM 698 N N . ASP A 1 91 ? -4.244 -7.849 -3.577 1.00 87.31 91 ASP A N 1
ATOM 699 C CA . ASP A 1 91 ? -5.457 -7.091 -3.341 1.00 87.31 91 ASP A CA 1
ATOM 700 C C . ASP A 1 91 ? -5.634 -6.883 -1.844 1.00 87.31 91 ASP A C 1
ATOM 702 O O . ASP A 1 91 ? -5.337 -7.752 -1.017 1.00 87.31 91 ASP A O 1
ATOM 706 N N . PHE A 1 92 ? -6.139 -5.714 -1.492 1.00 90.69 92 PHE A N 1
ATOM 707 C CA . PHE A 1 92 ? -6.497 -5.378 -0.131 1.00 90.69 92 PHE A CA 1
ATOM 708 C C . PHE A 1 92 ? -7.661 -4.398 -0.120 1.00 90.69 92 PHE A C 1
ATOM 710 O O . PHE A 1 92 ? -7.878 -3.628 -1.056 1.00 90.69 92 PHE A O 1
ATOM 717 N N . PHE A 1 93 ? -8.395 -4.417 0.984 1.00 93.69 93 PHE A N 1
ATOM 718 C CA . PHE A 1 93 ? -9.352 -3.381 1.326 1.00 93.69 93 PHE A CA 1
ATOM 719 C C . PHE A 1 93 ? -8.691 -2.345 2.231 1.00 93.69 93 PHE A C 1
ATOM 721 O O . PHE A 1 93 ? -7.955 -2.697 3.155 1.00 93.69 93 PHE A O 1
ATOM 728 N N . VAL A 1 94 ? -8.945 -1.069 1.965 1.00 94.81 94 VAL A N 1
ATOM 729 C CA . VAL A 1 94 ? -8.426 0.043 2.764 1.00 94.81 94 VAL A CA 1
ATOM 730 C C . VAL A 1 94 ? -9.395 0.355 3.895 1.00 94.81 94 VAL A C 1
ATOM 732 O O . VAL A 1 94 ? -10.597 0.485 3.676 1.00 94.81 94 VAL A O 1
ATOM 735 N N . TRP A 1 95 ? -8.860 0.494 5.104 1.00 95.62 95 TRP A N 1
ATOM 736 C CA . TRP A 1 95 ? -9.602 0.935 6.280 1.00 95.62 95 TRP A CA 1
ATOM 737 C C . TRP A 1 95 ? -8.779 1.947 7.069 1.00 95.62 95 TRP A C 1
ATOM 739 O O . TRP A 1 95 ? -7.604 1.707 7.354 1.00 95.62 95 TRP A O 1
ATOM 749 N N . HIS A 1 96 ? -9.396 3.044 7.484 1.00 95.38 96 HIS A N 1
ATOM 750 C CA . HIS A 1 96 ? -8.781 4.028 8.362 1.00 95.38 96 HIS A CA 1
ATOM 751 C C . HIS A 1 96 ? -8.905 3.564 9.812 1.00 95.38 96 HIS A C 1
ATOM 753 O O . HIS A 1 96 ? -9.974 3.192 10.299 1.00 95.38 96 HIS A O 1
ATOM 759 N N . ARG A 1 97 ? -7.786 3.566 10.531 1.00 84.94 97 ARG A N 1
ATOM 760 C CA . ARG A 1 97 ? -7.767 3.317 11.971 1.00 84.94 97 ARG A CA 1
ATOM 761 C C . ARG A 1 97 ? -8.202 4.599 12.687 1.00 84.94 97 ARG A C 1
ATOM 763 O O . ARG A 1 97 ? -7.610 5.654 12.477 1.00 84.94 97 ARG A O 1
ATOM 770 N N . ALA A 1 98 ? -9.246 4.483 13.507 1.00 61.53 98 ALA A N 1
ATOM 771 C CA . ALA A 1 98 ? -9.762 5.553 14.365 1.00 61.53 98 ALA A CA 1
ATOM 772 C C . ALA A 1 98 ? -8.838 5.873 15.551 1.00 61.53 98 ALA A C 1
ATOM 774 O O . ALA A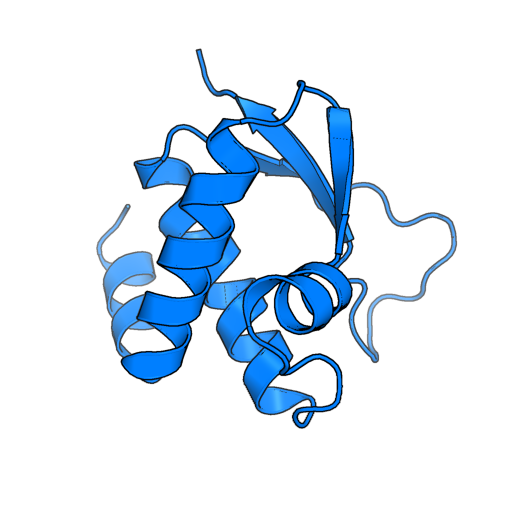 1 98 ? -8.128 4.951 16.020 1.00 61.53 98 ALA A O 1
#

pLDDT: mean 85.83, std 14.31, range [44.5, 97.06]

Sequence (98 aa):
MNSSDYYDLMRIPVQVRRDAEAILFELEGLEDGANATTALLAAELLGRGDDRDSYLLDLDRALGLLAENHGLLLDKSHHDGMIEGLPHNLDFFVWHRA

Foldseek 3Di:
DDPVLVVLLVVQDPVLLVLLVQLLVVLLPDDFFDKDFLLVSCCPVPVCSPPDLVSSVSNLSSNCSCNVVSQKDFAPPDDDPDDPDDDDPRMTTIDGHD

Secondary structure (DSSP, 8-state):
--HHHHHHHHHS-HHHHHHHHHHHHHHTTSPTTEEEEHHHHHHHHHS-TTS-HHHHHHHHHHHHHHHGGGTEEEE----SS--TTSS---EEEEEE--

=== Feature glossary ===
Legend for the data blocks above and below:

— What the protein is —

The amino-acid sequence is the protein's primary structure: the linear order of residues from the N-terminus to the C-terminus, written in one-letter code. Everything else here — the 3D coordinates, the secondary structure, the domain annotations — is ultimately a consequence of this string.

Functional annotations link the protein to curated databases. InterPro entries identify conserved domains and families by matching the sequence against member-database signatures (Pfam, PROSITE, CDD, …). Gene Ontology (GO) terms describe molecular function, biological process, and cellular component in a controlled vocabulary. CATH places the structure in a hierarchical fold classification (Class/Architecture/Topology/Homologous-superfamily). The organism is the source species.

— Where its atoms are —

Atomic coordinates in PDBx/mmCIF format — the same representation the Protein Data Bank distributes. Each line of the _atom_site loop places one backbone atom in Cartesian space (units: ångströms, origin: arbitrary).

The six renders are orthographic views along the three Cartesian axes in both directions. Representation (cartoon, sticks, or surface) and color scheme (sequence-rainbow or by-chain) vary across proteins so the training set covers all the common visualization conventions.

— Local backbone conformation —

Eight-state secondary structure (DSSP): H is the canonical α-helix, G the tighter 3₁₀-helix, I the wider π-helix; E/B are β-structure, T and S are turns and bends, and '-' is everything else. DSSP derives these from the pattern of main-chain N–H···O=C hydrogen bonds, not from the sequence.

Three-state secondary structure (P-SEA) collapses the eight DSSP classes into helix (a), strand (b), and coil (c). P-SEA assigns these from Cα geometry alone — distances and angles — without requiring backbone oxygens, so it works on any Cα trace.

φ (phi) and ψ (psi) are the two rotatable backbone dihedrals per residue: φ is the C(i-1)–N–Cα–C torsion, ψ is the N–Cα–C–N(i+1) torsion, both in degrees on (−180°, 180°]. α-helical residues cluster near (−60°, −45°); β-strand residues near (−120°, +130°). A Ramachandran plot is simply a scatter of (φ, ψ) for every residue.

— Global shape and packing —

The geometric summary reports three shape descriptors. Rg (radius of gyration) measures how spread out the Cα atoms are about their centre of mass; compact globular proteins have small Rg, elongated or unfolded ones large. Cα contacts (<8 Å, |i−j|>4) count long-range residue pairs in spatial proximity — high for tightly packed folds, near zero for rods or random coil. The bounding-box extents give the protein's footprint along x, y, z in Å.

SASA measures how much of the protein is reachable by solvent. It is computed by rolling a water-sized probe over the atomic surface and summing the exposed area (Å²). Per-residue SASA distinguishes core (buried, low SASA) from surface (exposed, high SASA) residues; total SASA is a whole-molecule size measure.

Plot images: a contact map (which residues are close in 3D, as an N×N binary image), a Ramachandran scatter (backbone torsion angles, revealing secondary-structure composition at a glance), and — for AlphaFold structures — a PAE heatmap (pairwise prediction confidence).

— Structural neighborhood —

A 3Di character summarizes, for each residue, the relative orientation of the Cα frame of its nearest spatial neighbor. Because it encodes fold topology rather than chemistry, 3Di alignments detect remote structural similarity that sequence alignment misses.

The Foldseek neighbor list gives the closest experimentally determined structures in the PDB, ranked by structural alignment. TM-score near 1 means near-identical fold; near 0.3 means only rough topology match. This is how one finds what a novel AlphaFold prediction most resembles in the solved-structure universe.

— Confidence and disorder —

For AlphaFold models, the B-factor field carries pLDDT — the model's own estimate of local accuracy on a 0–100 scale. Regions with pLDDT<50 should be treated as essentially unmodeled; they often correspond to intrinsically disordered segments.

Crystallographic B-factors measure how much each atom's electron density is smeared out, in Å². They rise in mobile loops and surface residues and fall in the buried interior. In AlphaFold models this column is repurposed to hold pLDDT instead.

Predicted Aligned Error (PAE) is an AlphaFold confidence matrix: entry (i, j) is the expected error in the position of residue j, in ångströms, when the prediction is superimposed on the true structure at residue i. Low PAE within a block of residues means that block is internally rigid and well-predicted; high PAE between two blocks means their relative placement is uncertain even if each block individually is confident.